Protein AF-A0A1Q3JYY5-F1 (afdb_monomer_lite)

Radius of gyration: 15.8 Å; chains: 1; bounding box: 51×31×40 Å

Sequence (163 aa):
MSVSAQQKKLSFLSSVQYGTQPDNLSVLISDNVKDIGDLAAVNAATWIDITKEFKLAKDKEPSASGGVSLNKYIKNGNPLYIAFRYLGDAAAKPSQRNWVVKDISVSKDKQATVIPVTDLTVLNSPKNNEGAGWRINKNNNSIGFVSNRSLIKSESWAVIKID

Secondary structure (DSSP, 8-state):
-------EEEEEEEEEES---S--EEEEEES--S-TT-HHHHHHS--EE-GGGS---SSSS-EE---EE-GGG--TTS-EEEEEEEEE---SSSPPPEEEEEEEEEEETTEEEEPPGGGSEEEE-TTSPTT-EEEEEGGGTEEEEE-TT--S-EEEEEEEEE-

pLDDT: mean 93.01, std 10.81, range [36.88, 98.88]

Structure (mmCIF, N/CA/C/O backbone):
data_AF-A0A1Q3JYY5-F1
#
_entry.id   AF-A0A1Q3JYY5-F1
#
loop_
_atom_site.group_PDB
_atom_site.id
_atom_site.type_symbol
_atom_site.label_atom_id
_atom_site.label_alt_id
_atom_site.label_comp_id
_atom_site.label_asym_id
_atom_site.label_entity_id
_atom_site.label_seq_id
_atom_site.pdbx_PDB_ins_code
_atom_site.Cartn_x
_atom_site.Cartn_y
_atom_site.Cartn_z
_atom_site.occupancy
_atom_site.B_iso_or_equiv
_atom_site.auth_seq_id
_atom_site.auth_comp_id
_atom_site.auth_asym_id
_atom_site.auth_atom_id
_atom_site.pdbx_PDB_model_num
ATOM 1 N N . MET A 1 1 ? -33.288 3.702 20.417 1.00 36.88 1 MET A N 1
ATOM 2 C CA . MET A 1 1 ? -32.242 4.663 20.012 1.00 36.88 1 MET A CA 1
ATOM 3 C C . MET A 1 1 ? -31.367 3.985 18.976 1.00 36.88 1 MET A C 1
ATOM 5 O O . MET A 1 1 ? -30.653 3.055 19.324 1.00 36.88 1 MET A O 1
ATOM 9 N N . SER A 1 2 ? -31.486 4.367 17.707 1.00 39.41 2 SER A N 1
ATOM 10 C CA . SER A 1 2 ? -30.626 3.835 16.648 1.00 39.41 2 SER A CA 1
ATOM 11 C C . SER A 1 2 ? -29.300 4.581 16.716 1.00 39.41 2 SER A C 1
ATOM 13 O O . SER A 1 2 ? -29.244 5.758 16.374 1.00 39.41 2 SER A O 1
ATOM 15 N N . VAL A 1 3 ? -28.247 3.932 17.208 1.00 43.47 3 VAL A N 1
ATOM 16 C CA . VAL A 1 3 ? -26.887 4.458 17.055 1.00 43.47 3 VAL A CA 1
ATOM 17 C C . VAL A 1 3 ? -26.625 4.476 15.552 1.00 43.47 3 VAL A C 1
ATOM 19 O O . VAL A 1 3 ? -26.618 3.417 14.924 1.00 43.47 3 VAL A O 1
ATOM 22 N N . SER A 1 4 ? -26.488 5.653 14.938 1.00 48.28 4 SER A N 1
ATOM 23 C CA . SER A 1 4 ? -26.048 5.714 13.546 1.00 48.28 4 SER A CA 1
ATOM 24 C C . SER A 1 4 ? -24.658 5.090 13.500 1.00 48.28 4 SER A C 1
ATOM 26 O O . SER A 1 4 ? -23.730 5.620 14.113 1.00 48.28 4 SER A O 1
ATOM 28 N N . ALA A 1 5 ? -24.514 3.942 12.839 1.00 54.28 5 ALA A N 1
ATOM 29 C CA . ALA A 1 5 ? -23.214 3.320 12.646 1.00 54.28 5 ALA A CA 1
ATOM 30 C C . ALA A 1 5 ? -22.306 4.335 11.944 1.00 54.28 5 ALA A C 1
ATOM 32 O O . ALA A 1 5 ? -22.553 4.690 10.791 1.00 54.28 5 ALA A O 1
ATOM 33 N N . GLN A 1 6 ? -21.302 4.831 12.668 1.00 57.53 6 GLN A N 1
ATOM 34 C CA . GLN A 1 6 ? -20.356 5.823 12.176 1.00 57.53 6 GLN A CA 1
ATOM 35 C C . GLN A 1 6 ? -19.818 5.368 10.820 1.00 57.53 6 GLN A C 1
ATOM 37 O O . GLN A 1 6 ? -19.264 4.272 10.717 1.00 57.53 6 GLN A O 1
ATOM 42 N N . GLN A 1 7 ? -20.023 6.153 9.763 1.00 72.12 7 GLN A N 1
ATOM 43 C CA . GLN A 1 7 ? -19.613 5.718 8.432 1.00 72.12 7 GLN A CA 1
ATOM 44 C C . GLN A 1 7 ? -18.156 6.108 8.197 1.00 72.12 7 GLN A C 1
ATOM 46 O O . GLN A 1 7 ? -17.887 7.233 7.785 1.00 72.12 7 GLN A O 1
ATOM 51 N N . LYS A 1 8 ? -17.221 5.181 8.464 1.00 88.25 8 LYS A N 1
ATOM 52 C CA . LYS A 1 8 ? -15.815 5.349 8.079 1.00 88.25 8 LYS A CA 1
ATOM 53 C C . LYS A 1 8 ? -15.672 5.010 6.595 1.00 88.25 8 LYS A C 1
ATOM 55 O O . LYS A 1 8 ? -15.956 3.874 6.206 1.00 88.25 8 LYS A O 1
ATOM 60 N N . LYS A 1 9 ? -15.258 5.962 5.750 1.00 93.06 9 LYS A N 1
ATOM 61 C CA . LYS A 1 9 ? -14.911 5.675 4.339 1.00 93.06 9 LYS A CA 1
ATOM 62 C C . LYS A 1 9 ? -13.478 6.059 4.022 1.00 93.06 9 LYS A C 1
ATOM 64 O O . LYS A 1 9 ? -13.102 7.197 4.286 1.00 93.06 9 LYS A O 1
ATOM 69 N N . LEU A 1 10 ? -12.740 5.139 3.407 1.00 95.62 10 LEU A N 1
ATOM 70 C CA . LEU A 1 10 ? -11.404 5.372 2.867 1.00 95.62 10 LEU A CA 1
ATOM 71 C C . LEU A 1 10 ? -11.504 5.926 1.446 1.00 95.62 10 LEU A C 1
ATOM 73 O O . LEU A 1 10 ? -12.255 5.393 0.628 1.00 95.62 10 LEU A O 1
ATOM 77 N N . SER A 1 11 ? -10.714 6.952 1.151 1.00 96.75 11 SER A N 1
ATOM 78 C CA . SER A 1 11 ? -10.473 7.430 -0.210 1.00 96.75 11 SER A CA 1
ATOM 79 C C . SER A 1 11 ? -9.044 7.947 -0.363 1.00 96.75 11 SER A C 1
ATOM 81 O O . SER A 1 11 ? -8.392 8.284 0.624 1.00 96.75 11 SER A O 1
ATOM 83 N N . PHE A 1 12 ? -8.538 7.959 -1.592 1.00 98.00 12 PHE A N 1
ATOM 84 C CA . PHE A 1 12 ? -7.198 8.433 -1.939 1.00 98.00 12 PHE A CA 1
ATOM 85 C C . PHE A 1 12 ? -7.127 8.744 -3.441 1.00 98.00 12 PHE A C 1
ATOM 87 O O . PHE A 1 12 ? -8.011 8.372 -4.218 1.00 98.00 12 PHE A O 1
ATOM 94 N N . LEU A 1 13 ? -6.053 9.401 -3.868 1.00 98.31 13 LEU A N 1
ATOM 95 C CA . LEU A 1 13 ? -5.668 9.486 -5.274 1.00 98.31 13 LEU A CA 1
ATOM 96 C C . LEU A 1 13 ? -4.560 8.476 -5.553 1.00 98.31 13 LEU A C 1
ATOM 98 O O . LEU A 1 13 ? -3.671 8.275 -4.724 1.00 98.31 13 LEU A O 1
ATOM 102 N N . SER A 1 14 ? -4.584 7.876 -6.739 1.00 98.50 14 SER A N 1
ATOM 103 C CA . SER A 1 14 ? -3.480 7.048 -7.229 1.00 98.50 14 SER A CA 1
ATOM 104 C C . SER A 1 14 ? -3.012 7.501 -8.605 1.00 98.50 14 SER A C 1
ATOM 106 O O . SER A 1 14 ? -3.783 8.101 -9.348 1.00 98.50 14 SER A O 1
ATOM 108 N N . SER A 1 15 ? -1.760 7.214 -8.950 1.00 98.44 15 SER A N 1
ATOM 109 C CA . SER A 1 15 ? -1.261 7.247 -10.328 1.00 98.44 15 SER A CA 1
ATOM 110 C C . SER A 1 15 ? -0.244 6.132 -10.548 1.00 98.44 15 SER A C 1
ATOM 112 O O . SER A 1 15 ? 0.369 5.635 -9.598 1.00 98.44 15 SER A O 1
ATOM 114 N N . VAL A 1 16 ? -0.081 5.713 -11.802 1.00 98.12 16 VAL A N 1
ATOM 115 C CA . VAL A 1 16 ? 0.801 4.608 -12.178 1.00 98.12 16 VAL A CA 1
ATOM 116 C C . VAL A 1 16 ? 1.604 4.952 -13.423 1.00 98.12 16 VAL A C 1
ATOM 118 O O . VAL A 1 16 ? 1.086 5.452 -14.415 1.00 98.12 16 VAL A O 1
ATOM 121 N N . GLN A 1 17 ? 2.900 4.679 -13.394 1.00 96.56 17 GLN A N 1
ATOM 122 C CA . GLN A 1 17 ? 3.790 4.993 -14.507 1.00 96.56 17 GLN A CA 1
ATOM 123 C C . GLN A 1 17 ? 4.934 3.996 -14.591 1.00 96.56 17 GLN A C 1
ATOM 125 O O . GLN A 1 17 ? 5.304 3.381 -13.591 1.00 96.56 17 GLN A O 1
ATOM 130 N N . TYR A 1 18 ? 5.534 3.917 -15.779 1.00 95.06 18 TYR A N 1
ATOM 131 C CA . TYR A 1 18 ? 6.593 2.968 -16.120 1.00 95.06 18 TYR A CA 1
ATOM 132 C C . TYR A 1 18 ? 6.175 1.505 -15.960 1.00 95.06 18 TYR A C 1
ATOM 134 O O . TYR A 1 18 ? 5.246 1.174 -15.231 1.00 95.06 18 TYR A O 1
ATOM 142 N N . GLY A 1 19 ? 6.888 0.623 -16.659 1.00 92.69 19 GLY A N 1
ATOM 143 C CA . GLY A 1 19 ? 6.584 -0.802 -16.657 1.00 92.69 19 GLY A CA 1
ATOM 144 C C . GLY A 1 19 ? 5.180 -1.130 -17.159 1.00 92.69 19 GLY A C 1
ATOM 145 O O . GLY A 1 19 ? 4.389 -0.259 -17.527 1.00 92.69 19 GLY A O 1
ATOM 146 N N . THR A 1 20 ? 4.878 -2.421 -17.214 1.00 94.69 20 THR A N 1
ATOM 147 C CA . THR A 1 20 ? 3.559 -2.899 -17.642 1.00 94.69 20 THR A CA 1
ATOM 148 C C . THR A 1 20 ? 3.039 -4.084 -16.838 1.00 94.69 20 THR A C 1
ATOM 150 O O . THR A 1 20 ? 1.902 -4.481 -17.083 1.00 94.69 20 THR A O 1
ATOM 153 N N . GLN A 1 21 ? 3.789 -4.592 -15.848 1.00 94.62 21 GLN A N 1
ATOM 154 C CA . GLN A 1 21 ? 3.332 -5.690 -14.992 1.00 94.62 21 GLN A CA 1
ATOM 155 C C . GLN A 1 21 ? 2.025 -5.291 -14.277 1.00 94.62 21 GLN A C 1
ATOM 157 O O . GLN A 1 21 ? 1.949 -4.188 -13.727 1.00 94.62 21 GLN A O 1
ATOM 162 N N . PRO A 1 22 ? 0.951 -6.089 -14.390 1.00 94.38 22 PRO A N 1
ATOM 163 C CA . PRO A 1 22 ? -0.326 -5.775 -13.760 1.00 94.38 22 PRO A CA 1
ATOM 164 C C . PRO A 1 22 ? -0.296 -6.092 -12.259 1.00 94.38 22 PRO A C 1
ATOM 166 O O . PRO A 1 22 ? 0.651 -6.691 -11.762 1.00 94.38 22 PRO A O 1
ATOM 169 N N . ASP A 1 23 ? -1.348 -5.673 -11.554 1.00 94.62 23 ASP A N 1
ATOM 170 C CA . ASP A 1 23 ? -1.700 -6.150 -10.208 1.00 94.62 23 ASP A CA 1
ATOM 171 C C . ASP A 1 23 ? -0.622 -5.984 -9.121 1.00 94.62 23 ASP A C 1
ATOM 173 O O . ASP A 1 23 ? -0.628 -6.682 -8.110 1.00 94.62 23 ASP A O 1
ATOM 177 N N . ASN A 1 24 ? 0.278 -5.005 -9.286 1.00 96.75 24 ASN A N 1
ATOM 178 C CA . ASN A 1 24 ? 1.346 -4.777 -8.314 1.00 96.75 24 ASN A CA 1
ATOM 179 C C . ASN A 1 24 ? 0.901 -4.066 -7.032 1.00 96.75 24 ASN A C 1
ATOM 181 O O . ASN A 1 24 ? 1.593 -4.173 -6.026 1.00 96.75 24 ASN A O 1
ATOM 185 N N . LEU A 1 25 ? -0.196 -3.304 -7.065 1.00 98.56 25 LEU A N 1
ATOM 186 C CA . LEU A 1 25 ? -0.687 -2.532 -5.922 1.00 98.56 25 LEU A CA 1
ATOM 187 C C . LEU A 1 25 ? -1.965 -3.164 -5.373 1.00 98.56 25 LEU A C 1
ATOM 189 O O . LEU A 1 25 ? -2.949 -3.296 -6.098 1.00 98.56 25 LEU A O 1
ATOM 193 N N . SER A 1 26 ? -1.966 -3.464 -4.077 1.00 98.69 26 SER A N 1
ATOM 194 C CA . SER A 1 26 ? -3.152 -3.890 -3.337 1.00 98.69 26 SER A CA 1
ATOM 195 C C . SER A 1 26 ? -3.486 -2.909 -2.216 1.00 98.69 26 SER A C 1
ATOM 197 O O . SER A 1 26 ? -2.589 -2.364 -1.567 1.00 98.69 26 SER A O 1
ATOM 199 N N . VAL A 1 27 ? -4.779 -2.737 -1.946 1.00 98.69 27 VAL A N 1
ATOM 200 C CA . VAL A 1 27 ? -5.296 -2.071 -0.745 1.00 98.69 27 VAL A CA 1
ATOM 201 C C . VAL A 1 27 ? -5.875 -3.141 0.164 1.00 98.69 27 VAL A C 1
ATOM 203 O O . VAL A 1 27 ? -6.806 -3.853 -0.213 1.00 98.69 27 VAL A O 1
ATOM 206 N N . LEU A 1 28 ? -5.301 -3.266 1.352 1.00 98.69 28 LEU A N 1
ATOM 207 C CA . LEU A 1 28 ? -5.599 -4.338 2.287 1.00 98.69 28 LEU A CA 1
ATOM 208 C C . LEU A 1 28 ? -6.017 -3.771 3.634 1.00 98.69 28 LEU A C 1
ATOM 210 O O . LEU A 1 28 ? -5.654 -2.652 4.000 1.00 98.69 28 LEU A O 1
ATOM 214 N N . ILE A 1 29 ? -6.733 -4.585 4.393 1.00 97.69 29 ILE A N 1
ATOM 215 C CA . ILE A 1 29 ? -7.119 -4.278 5.766 1.00 97.69 29 ILE A CA 1
ATOM 216 C C . ILE A 1 29 ? -6.876 -5.471 6.679 1.00 97.69 29 ILE A C 1
ATOM 218 O O . ILE A 1 29 ? -6.959 -6.622 6.249 1.00 97.69 29 ILE A O 1
ATOM 222 N N . SER A 1 30 ? -6.598 -5.193 7.943 1.00 97.31 30 SER A N 1
ATOM 223 C CA . SER A 1 30 ? -6.372 -6.208 8.967 1.00 97.31 30 SER A CA 1
ATOM 224 C C . SER A 1 30 ? -6.853 -5.696 10.321 1.00 97.31 30 SER A C 1
ATOM 226 O O . SER A 1 30 ? -6.950 -4.488 10.530 1.00 97.31 30 SER A O 1
ATOM 228 N N . ASP A 1 31 ? -7.146 -6.606 11.242 1.00 96.31 31 ASP A N 1
ATOM 229 C CA . ASP A 1 31 ? -7.479 -6.305 12.635 1.00 96.31 31 ASP A CA 1
ATOM 230 C C . ASP A 1 31 ? -6.516 -6.961 13.639 1.00 96.31 31 ASP A C 1
ATOM 232 O O . ASP A 1 31 ? -6.739 -6.892 14.847 1.00 96.31 31 ASP A O 1
ATOM 236 N N . ASN A 1 32 ? -5.440 -7.598 13.154 1.00 95.75 32 ASN A N 1
ATOM 237 C CA . ASN A 1 32 ? -4.572 -8.451 13.967 1.00 95.75 32 ASN A CA 1
ATOM 238 C C . ASN A 1 32 ? -3.063 -8.277 13.705 1.00 95.75 32 ASN A C 1
ATOM 240 O O . ASN A 1 32 ? -2.280 -9.191 13.977 1.00 95.75 32 ASN A O 1
ATOM 244 N N . VAL A 1 33 ? -2.632 -7.110 13.212 1.00 97.44 33 VAL A N 1
ATOM 245 C CA . VAL A 1 33 ? -1.201 -6.802 13.060 1.00 97.44 33 VAL A CA 1
ATOM 246 C C . VAL A 1 33 ? -0.562 -6.612 14.438 1.00 97.44 33 VAL A C 1
ATOM 248 O O . VAL A 1 33 ? -0.918 -5.690 15.169 1.00 97.44 33 VAL A O 1
ATOM 251 N N . LYS A 1 34 ? 0.385 -7.488 14.796 1.00 96.81 34 LYS A N 1
ATOM 252 C CA . LYS A 1 34 ? 1.050 -7.472 16.114 1.00 96.81 34 LYS A CA 1
ATOM 253 C C . LYS A 1 34 ? 1.988 -6.281 16.291 1.00 96.81 34 LYS A C 1
ATOM 255 O O . LYS A 1 34 ? 1.996 -5.667 17.351 1.00 96.81 34 LYS A O 1
ATOM 260 N N . ASP A 1 35 ? 2.760 -5.981 15.253 1.00 97.19 35 ASP A N 1
ATOM 261 C CA . ASP A 1 35 ? 3.695 -4.863 15.202 1.00 97.19 35 ASP A CA 1
ATOM 262 C C . ASP A 1 35 ? 3.772 -4.356 13.756 1.00 97.19 35 ASP A C 1
ATOM 264 O O . ASP A 1 35 ? 4.046 -5.129 12.839 1.00 97.19 35 ASP A O 1
ATOM 268 N N . ILE A 1 36 ? 3.478 -3.072 13.539 1.00 96.19 36 ILE A N 1
ATOM 269 C CA . ILE A 1 36 ? 3.538 -2.452 12.206 1.00 96.19 36 ILE A CA 1
ATOM 270 C C . ILE A 1 36 ? 4.969 -2.072 11.804 1.00 96.19 36 ILE A C 1
ATOM 272 O O . ILE A 1 36 ? 5.202 -1.805 10.629 1.00 96.19 36 ILE A O 1
ATOM 276 N N . GLY A 1 37 ? 5.910 -2.037 12.754 1.00 97.44 37 GLY A N 1
ATOM 277 C CA . GLY A 1 37 ? 7.328 -1.754 12.525 1.00 97.44 37 GLY A CA 1
ATOM 278 C C . GLY A 1 37 ? 8.145 -2.973 12.093 1.00 97.44 37 GLY A C 1
ATOM 279 O O . GLY A 1 37 ? 9.289 -2.817 11.668 1.00 97.44 37 GLY A O 1
ATOM 280 N N . ASP A 1 38 ? 7.565 -4.172 12.158 1.00 98.06 38 ASP A N 1
ATOM 281 C CA . ASP A 1 38 ? 8.216 -5.420 11.774 1.00 98.06 38 ASP A CA 1
ATOM 282 C C . ASP A 1 38 ? 7.559 -6.027 10.527 1.00 98.06 38 ASP A C 1
ATOM 284 O O . ASP A 1 38 ? 6.383 -6.399 10.512 1.00 98.06 38 ASP A O 1
ATOM 288 N N . LEU A 1 39 ? 8.354 -6.178 9.465 1.00 98.06 39 LEU A N 1
ATOM 289 C CA . LEU A 1 39 ? 7.910 -6.782 8.213 1.00 98.06 39 LEU A CA 1
ATOM 290 C C . LEU A 1 39 ? 7.460 -8.242 8.396 1.00 98.06 39 LEU A C 1
ATOM 292 O O . LEU A 1 39 ? 6.553 -8.689 7.691 1.00 98.06 39 LEU A O 1
ATOM 296 N N . ALA A 1 40 ? 8.065 -8.996 9.321 1.00 98.00 40 ALA A N 1
ATOM 297 C CA . ALA A 1 40 ? 7.652 -10.371 9.588 1.00 98.00 40 ALA A CA 1
ATOM 298 C C . ALA A 1 40 ? 6.272 -10.412 10.262 1.00 98.00 40 ALA A C 1
ATOM 300 O O . ALA A 1 40 ? 5.406 -11.179 9.835 1.00 98.00 40 ALA A O 1
ATOM 301 N N . ALA A 1 41 ? 6.031 -9.548 11.252 1.00 98.25 41 ALA A N 1
ATOM 302 C CA . ALA A 1 41 ? 4.725 -9.397 11.890 1.00 98.25 41 ALA A CA 1
ATOM 303 C C . ALA A 1 41 ? 3.631 -8.930 10.914 1.00 98.25 41 ALA A C 1
ATOM 305 O O . ALA A 1 41 ? 2.531 -9.487 10.925 1.00 98.25 41 ALA A O 1
ATOM 306 N N . VAL A 1 42 ? 3.931 -7.965 10.035 1.00 98.56 42 VAL A N 1
ATOM 307 C CA . VAL A 1 42 ? 3.002 -7.510 8.985 1.00 98.56 42 VAL A CA 1
ATOM 308 C C . VAL A 1 42 ? 2.649 -8.640 8.019 1.00 98.56 42 VAL A C 1
ATOM 310 O O . VAL A 1 42 ? 1.477 -8.814 7.689 1.00 98.56 42 VAL A O 1
ATOM 313 N N . ASN A 1 43 ? 3.621 -9.458 7.617 1.00 98.25 43 ASN A N 1
ATOM 314 C CA . ASN A 1 43 ? 3.373 -10.608 6.747 1.00 98.25 43 ASN A CA 1
ATOM 315 C C . ASN A 1 43 ? 2.597 -11.745 7.419 1.00 98.25 43 ASN A C 1
ATOM 317 O O . ASN A 1 43 ? 1.854 -12.456 6.746 1.00 98.25 43 ASN A O 1
ATOM 321 N N . ALA A 1 44 ? 2.763 -11.926 8.729 1.00 98.19 44 ALA A N 1
ATOM 322 C CA . ALA A 1 44 ? 2.064 -12.957 9.490 1.00 98.19 44 ALA A CA 1
ATOM 323 C C . ALA A 1 44 ? 0.604 -12.593 9.822 1.00 98.19 44 ALA A C 1
ATOM 325 O O . ALA A 1 44 ? -0.156 -13.461 10.255 1.00 98.19 44 ALA A O 1
ATOM 326 N N . ALA A 1 45 ? 0.216 -11.324 9.662 1.00 98.31 45 ALA A N 1
ATOM 327 C CA . ALA A 1 45 ? -1.142 -10.863 9.918 1.00 98.31 45 ALA A CA 1
ATOM 328 C C . ALA A 1 45 ? -2.138 -11.375 8.862 1.00 98.31 45 ALA A C 1
ATOM 330 O O . ALA A 1 45 ? -1.787 -11.704 7.727 1.00 98.31 45 ALA A O 1
ATOM 331 N N . THR A 1 46 ? -3.416 -11.404 9.232 1.00 97.81 46 THR A N 1
ATOM 332 C CA . THR A 1 46 ? -4.498 -11.760 8.312 1.00 97.81 46 THR A CA 1
ATOM 333 C C . THR A 1 46 ? -4.951 -10.507 7.580 1.00 97.81 46 THR A C 1
ATOM 335 O O . THR A 1 46 ? -5.428 -9.561 8.208 1.00 97.81 46 THR A O 1
ATOM 338 N N . TRP A 1 47 ? -4.838 -10.515 6.253 1.00 98.31 47 TRP A N 1
ATOM 339 C CA . TRP A 1 47 ? -5.228 -9.396 5.400 1.00 98.31 47 TRP A CA 1
ATOM 340 C C . TRP A 1 47 ? -6.453 -9.741 4.558 1.00 98.31 47 TRP A C 1
ATOM 342 O O . TRP A 1 47 ? -6.477 -10.761 3.871 1.00 98.31 47 TRP A O 1
ATOM 352 N N . ILE A 1 48 ? -7.450 -8.862 4.576 1.00 98.12 48 ILE A N 1
ATOM 353 C CA . ILE A 1 48 ? -8.568 -8.885 3.633 1.00 98.12 48 ILE A CA 1
ATOM 354 C C . ILE A 1 48 ? -8.205 -7.950 2.481 1.00 98.12 48 ILE A C 1
ATOM 356 O O . ILE A 1 48 ? -7.898 -6.776 2.699 1.00 98.12 48 ILE A O 1
ATOM 360 N N . ASP A 1 49 ? -8.229 -8.473 1.258 1.00 98.44 49 ASP A N 1
ATOM 361 C CA . ASP A 1 49 ? -7.984 -7.682 0.056 1.00 98.44 49 ASP A CA 1
ATOM 362 C C . ASP A 1 49 ? -9.259 -6.959 -0.382 1.00 98.44 49 ASP A C 1
ATOM 364 O O . ASP A 1 49 ? -10.263 -7.588 -0.720 1.00 98.44 49 ASP A O 1
ATOM 368 N N . ILE A 1 50 ? -9.204 -5.626 -0.376 1.00 98.25 50 ILE A N 1
ATOM 369 C CA . ILE A 1 50 ? -10.310 -4.746 -0.764 1.00 98.25 50 ILE A CA 1
ATOM 370 C C . ILE A 1 50 ? -9.985 -3.926 -2.013 1.00 98.25 50 ILE A C 1
ATOM 372 O O . ILE A 1 50 ? -10.706 -2.990 -2.350 1.00 98.25 50 ILE A O 1
ATOM 376 N N . THR A 1 51 ? -8.919 -4.278 -2.734 1.00 98.31 51 THR A N 1
ATOM 377 C CA . THR A 1 51 ? -8.425 -3.538 -3.905 1.00 98.31 51 THR A CA 1
ATOM 378 C C . THR A 1 51 ? -9.514 -3.341 -4.955 1.00 98.31 51 THR A C 1
ATOM 380 O O . THR A 1 51 ? -9.645 -2.258 -5.519 1.00 98.31 51 THR A O 1
ATOM 383 N N . LYS A 1 52 ? -10.348 -4.365 -5.172 1.00 97.38 52 LYS A N 1
ATOM 384 C CA . LYS A 1 52 ? -11.445 -4.344 -6.155 1.00 97.38 52 LYS A CA 1
ATOM 385 C C . LYS A 1 52 ? -12.585 -3.385 -5.799 1.00 97.38 52 LYS A C 1
ATOM 387 O O . LYS A 1 52 ? -13.401 -3.090 -6.665 1.00 97.38 52 LYS A O 1
ATOM 392 N N . GLU A 1 53 ? -12.658 -2.906 -4.557 1.00 97.62 53 GLU A N 1
ATOM 393 C CA . GLU A 1 53 ? -13.635 -1.888 -4.153 1.00 97.62 53 GLU A CA 1
ATOM 394 C C . GLU A 1 53 ? -13.207 -0.475 -4.601 1.00 97.62 53 GLU A C 1
ATOM 396 O O . GLU A 1 53 ? -14.022 0.446 -4.587 1.00 97.62 53 GLU A O 1
ATOM 401 N N . PHE A 1 54 ? -11.954 -0.303 -5.043 1.00 97.75 54 PHE A N 1
ATOM 402 C CA . PHE A 1 54 ? -11.391 0.975 -5.472 1.00 97.75 54 PHE A CA 1
ATOM 403 C C . PHE A 1 54 ? -11.173 1.064 -6.982 1.00 97.75 54 PHE A C 1
ATOM 405 O O . PHE A 1 54 ? -10.834 0.097 -7.664 1.00 97.75 54 PHE A O 1
ATOM 412 N N . LYS A 1 55 ? -11.256 2.292 -7.497 1.00 97.56 55 LYS A N 1
ATOM 413 C CA . LYS A 1 55 ? -10.788 2.643 -8.839 1.00 97.56 55 LYS A CA 1
ATOM 414 C C . LYS A 1 55 ? -9.307 3.033 -8.797 1.00 97.56 55 LYS A C 1
ATOM 416 O O . LYS A 1 55 ? -8.972 4.180 -8.518 1.00 97.56 55 LYS A O 1
ATOM 421 N N . LEU A 1 56 ? -8.409 2.104 -9.109 1.00 97.75 56 LEU A N 1
ATOM 422 C CA . LEU A 1 56 ? -6.991 2.441 -9.272 1.00 97.75 56 LEU A CA 1
ATOM 423 C C . LEU A 1 56 ? -6.724 3.131 -10.617 1.00 97.75 56 LEU A C 1
ATOM 425 O O . LEU A 1 56 ? -7.397 2.868 -11.620 1.00 97.75 56 LEU A O 1
ATOM 429 N N . ALA A 1 57 ? -5.736 4.024 -10.630 1.00 97.31 57 ALA A N 1
ATOM 430 C CA . ALA A 1 57 ? -5.278 4.682 -11.845 1.00 97.31 57 ALA A CA 1
ATOM 431 C C . ALA A 1 57 ? -4.723 3.686 -12.869 1.00 97.31 57 ALA A C 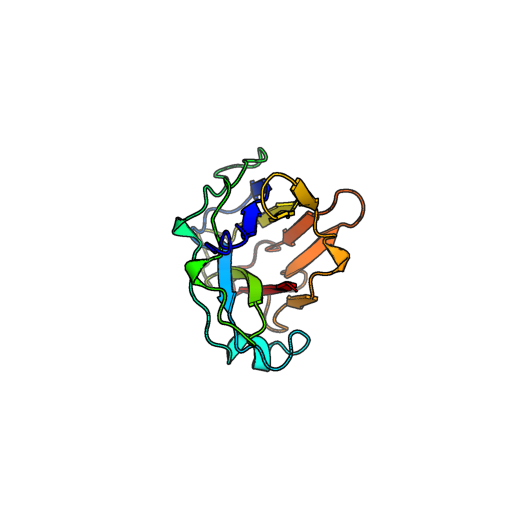1
ATOM 433 O O . ALA A 1 57 ? -4.209 2.622 -12.523 1.00 97.31 57 ALA A O 1
ATOM 434 N N . LYS A 1 58 ? -4.808 4.063 -14.146 1.00 95.69 58 LYS A N 1
ATOM 435 C CA . LYS A 1 58 ? -4.305 3.267 -15.277 1.00 95.69 58 LYS A CA 1
ATOM 436 C C . LYS A 1 58 ? -3.087 3.895 -15.954 1.00 95.69 58 LYS A C 1
ATOM 438 O O . LYS A 1 58 ? -2.390 3.216 -16.708 1.00 95.69 58 LYS A O 1
ATOM 443 N N . ASP A 1 59 ? -2.821 5.160 -15.652 1.00 95.62 59 ASP A N 1
ATOM 444 C CA . ASP A 1 59 ? -1.736 5.958 -16.202 1.00 95.62 59 ASP A CA 1
ATOM 445 C C . ASP A 1 59 ? -1.228 6.979 -15.164 1.00 95.62 59 ASP A C 1
ATOM 447 O O . ASP A 1 59 ? -1.550 6.909 -13.970 1.00 95.62 59 ASP A O 1
ATOM 451 N N . LYS A 1 60 ? -0.356 7.884 -15.620 1.00 96.38 60 LYS A N 1
ATOM 452 C CA . LYS A 1 60 ? 0.343 8.858 -14.778 1.00 96.38 60 LYS A CA 1
ATOM 453 C C . LYS A 1 60 ? -0.573 9.955 -14.226 1.00 96.38 60 LYS A C 1
ATOM 455 O O . LYS A 1 60 ? -0.159 10.638 -13.289 1.00 96.38 60 LYS A O 1
ATOM 460 N N . GLU A 1 61 ? -1.772 10.131 -14.780 1.00 96.50 61 GLU A N 1
ATOM 461 C CA . GLU A 1 61 ? -2.707 11.152 -14.328 1.00 96.50 61 GLU A CA 1
ATOM 462 C C . GLU A 1 61 ? -3.381 10.703 -13.021 1.00 96.50 61 GLU A C 1
ATOM 464 O O . GLU A 1 61 ? -3.943 9.600 -12.948 1.00 96.50 61 GLU A O 1
ATOM 469 N N . PRO A 1 62 ? -3.336 11.524 -11.953 1.00 96.06 62 PRO A N 1
ATOM 470 C CA . PRO A 1 62 ? -3.966 11.175 -10.689 1.00 96.06 62 PRO A CA 1
ATOM 471 C C . PRO A 1 62 ? -5.461 10.879 -10.849 1.00 96.06 62 PRO A C 1
ATOM 473 O O . PRO A 1 62 ? -6.230 11.702 -11.339 1.00 96.06 62 PRO A O 1
ATOM 476 N N . SER A 1 63 ? -5.884 9.708 -10.381 1.00 97.19 63 SER A N 1
ATOM 477 C CA . SER A 1 63 ? -7.278 9.267 -10.393 1.00 97.19 63 SER A CA 1
ATOM 478 C C . SER A 1 63 ? -7.791 9.047 -8.975 1.00 97.19 63 SER A C 1
ATOM 480 O O . SER A 1 63 ? -7.138 8.386 -8.164 1.00 97.19 63 SER A O 1
ATOM 482 N N . ALA A 1 64 ? -8.984 9.572 -8.691 1.00 97.44 64 ALA A N 1
ATOM 483 C CA . ALA A 1 64 ? -9.692 9.328 -7.437 1.00 97.44 64 ALA A CA 1
ATOM 484 C C . ALA A 1 64 ? -10.123 7.867 -7.323 1.00 97.44 64 ALA A C 1
ATOM 486 O O . ALA A 1 64 ? -10.737 7.320 -8.244 1.00 97.44 64 ALA A O 1
ATOM 487 N N . SER A 1 65 ? -9.837 7.267 -6.167 1.00 97.38 65 SER A N 1
ATOM 488 C CA . SER A 1 65 ? -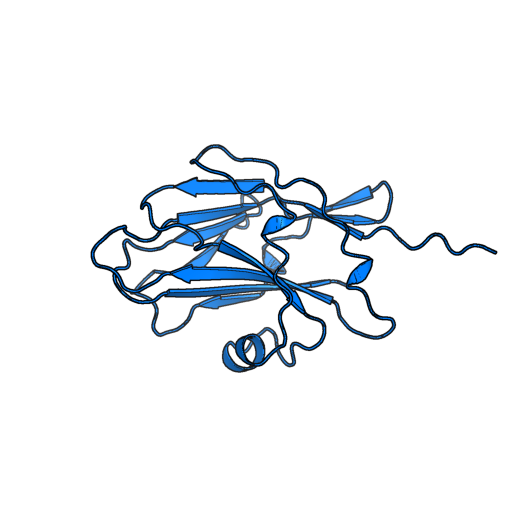10.147 5.867 -5.888 1.00 97.38 65 SER A CA 1
ATOM 489 C C . SER A 1 65 ? -11.628 5.601 -5.624 1.00 97.38 65 SER A C 1
ATOM 491 O O . SER A 1 65 ? -12.074 4.459 -5.738 1.00 97.38 65 SER A O 1
ATOM 493 N N . GLY A 1 66 ? -12.394 6.655 -5.330 1.00 93.62 66 GLY A N 1
ATOM 494 C CA . GLY A 1 66 ? -13.740 6.557 -4.775 1.00 93.62 66 GLY A CA 1
ATOM 495 C C . GLY A 1 66 ? -13.715 6.423 -3.249 1.00 93.62 66 GLY A C 1
ATOM 496 O O . GLY A 1 66 ? -12.656 6.359 -2.632 1.00 93.62 66 GLY A O 1
ATOM 497 N N . GLY A 1 67 ? -14.897 6.428 -2.631 1.00 92.38 67 GLY A N 1
ATOM 498 C CA . GLY A 1 67 ? -15.048 6.271 -1.184 1.00 92.38 67 GLY A CA 1
ATOM 499 C C . GLY A 1 67 ? -15.560 4.880 -0.825 1.00 92.38 67 GLY A C 1
ATOM 500 O O . GLY A 1 67 ? -16.743 4.605 -1.020 1.00 92.38 67 GLY A O 1
ATOM 501 N N . VAL A 1 68 ? -14.703 4.032 -0.258 1.00 94.19 68 VAL A N 1
ATOM 502 C CA . VAL A 1 68 ? -15.066 2.672 0.176 1.00 94.19 68 VAL A CA 1
ATOM 503 C C . VAL A 1 68 ? -15.375 2.672 1.662 1.00 94.19 68 VAL A C 1
ATOM 505 O O . VAL A 1 68 ? -14.569 3.134 2.469 1.00 94.19 68 VAL A O 1
ATOM 508 N N . SER A 1 69 ? -16.543 2.153 2.044 1.00 92.75 69 SER A N 1
ATOM 509 C CA . SER A 1 69 ? -16.908 2.044 3.457 1.00 92.75 69 SER A CA 1
ATOM 510 C C . SER A 1 69 ? -16.131 0.924 4.141 1.00 92.75 69 SER A C 1
ATOM 512 O O . SER A 1 69 ? -16.145 -0.220 3.696 1.00 92.75 69 SER A O 1
ATOM 514 N N . LEU A 1 70 ? -15.510 1.255 5.270 1.00 91.69 70 LEU A N 1
ATOM 515 C CA . LEU A 1 70 ? -14.757 0.318 6.098 1.00 91.69 70 LEU A CA 1
ATOM 516 C C . LEU A 1 70 ? -15.625 -0.353 7.172 1.00 91.69 70 LEU A C 1
ATOM 518 O O . LEU A 1 70 ? -15.150 -1.231 7.883 1.00 91.69 70 LEU A O 1
ATOM 522 N N . ASN A 1 71 ? -16.896 0.036 7.300 1.00 89.25 71 ASN A N 1
ATOM 523 C CA . ASN A 1 71 ? -17.755 -0.335 8.429 1.00 89.25 71 ASN A CA 1
ATOM 524 C C . ASN A 1 71 ? -17.875 -1.846 8.644 1.00 89.25 71 ASN A C 1
ATOM 526 O O . ASN A 1 71 ? -17.866 -2.298 9.782 1.00 89.25 71 ASN A O 1
ATOM 530 N N . LYS A 1 72 ? -17.947 -2.626 7.560 1.00 89.31 72 LYS A N 1
ATOM 531 C CA . LYS A 1 72 ? -18.059 -4.094 7.621 1.00 89.31 72 LYS A CA 1
ATOM 532 C C . LYS A 1 72 ? -16.795 -4.788 8.154 1.00 89.31 72 LYS A C 1
ATOM 534 O O . LYS A 1 72 ? -16.823 -5.982 8.422 1.00 89.31 72 LYS A O 1
ATOM 539 N N . TYR A 1 73 ? -15.704 -4.042 8.300 1.00 90.50 73 TYR A N 1
ATOM 540 C CA . TYR A 1 73 ? -14.406 -4.533 8.751 1.00 90.50 73 TYR A CA 1
ATOM 541 C C . TYR A 1 73 ? -14.028 -4.044 10.148 1.00 90.50 73 TYR A C 1
ATOM 543 O O . TYR A 1 73 ? -13.072 -4.540 10.737 1.00 90.50 73 TYR A O 1
ATOM 551 N N . ILE A 1 74 ? -14.787 -3.092 10.691 1.00 88.06 74 ILE A N 1
ATOM 552 C CA . ILE A 1 74 ? -14.610 -2.606 12.054 1.00 88.06 74 ILE A CA 1
ATOM 553 C C . ILE A 1 74 ? -15.272 -3.610 12.994 1.00 88.06 74 ILE A C 1
ATOM 555 O O . ILE A 1 74 ? -16.488 -3.798 12.961 1.00 88.06 74 ILE A O 1
ATOM 559 N N . LYS A 1 75 ? -14.470 -4.245 13.848 1.00 85.94 75 LYS A N 1
ATOM 560 C CA . LYS A 1 75 ? -14.956 -5.095 14.937 1.00 85.94 75 LYS A CA 1
ATOM 561 C C . LYS A 1 75 ? -14.772 -4.352 16.253 1.00 85.94 75 LYS A C 1
ATOM 563 O O . LYS A 1 75 ? -13.711 -3.783 16.498 1.00 85.94 75 LYS A O 1
ATOM 568 N N . ASN A 1 76 ? -15.802 -4.351 17.097 1.00 80.75 76 ASN A N 1
ATOM 569 C CA . ASN A 1 76 ? -15.753 -3.663 18.386 1.00 80.75 76 ASN A CA 1
ATOM 570 C C . ASN A 1 76 ? -14.559 -4.151 19.217 1.00 80.75 76 ASN A C 1
ATOM 572 O O . ASN A 1 76 ? -14.417 -5.349 19.445 1.00 80.75 76 ASN A O 1
ATOM 576 N N . GLY A 1 77 ? -13.729 -3.212 19.674 1.00 83.75 77 GLY A N 1
ATOM 577 C CA . GLY A 1 77 ? -12.558 -3.496 20.506 1.00 83.75 77 GLY A CA 1
ATOM 578 C C . GLY A 1 77 ? -11.290 -3.899 19.746 1.00 83.75 77 GLY A C 1
ATOM 579 O O . GLY A 1 77 ? -10.229 -3.927 20.363 1.00 83.75 77 GLY A O 1
ATOM 580 N N . ASN A 1 78 ? -11.360 -4.144 18.432 1.00 88.25 78 ASN A N 1
ATOM 581 C CA . ASN A 1 78 ? -10.179 -4.460 17.630 1.00 88.25 78 ASN A CA 1
ATOM 582 C C . ASN A 1 78 ? -9.646 -3.214 16.903 1.00 88.25 78 ASN A C 1
ATOM 584 O O . ASN A 1 78 ? -10.438 -2.395 16.426 1.00 88.25 78 ASN A O 1
ATOM 588 N N . PRO A 1 79 ? -8.315 -3.072 16.769 1.00 92.69 79 PRO A N 1
ATOM 589 C CA . PRO A 1 79 ? -7.729 -2.055 15.902 1.00 92.69 79 PRO A CA 1
ATOM 590 C C . PRO A 1 79 ? -8.097 -2.312 14.435 1.00 92.69 79 PRO A C 1
ATOM 592 O O . PRO A 1 79 ? -8.292 -3.457 14.032 1.00 92.69 79 PRO A O 1
ATOM 595 N N . LEU A 1 80 ? -8.141 -1.256 13.621 1.00 94.38 80 LEU A N 1
ATOM 596 C CA . LEU A 1 80 ? -8.235 -1.377 12.168 1.00 94.38 80 LE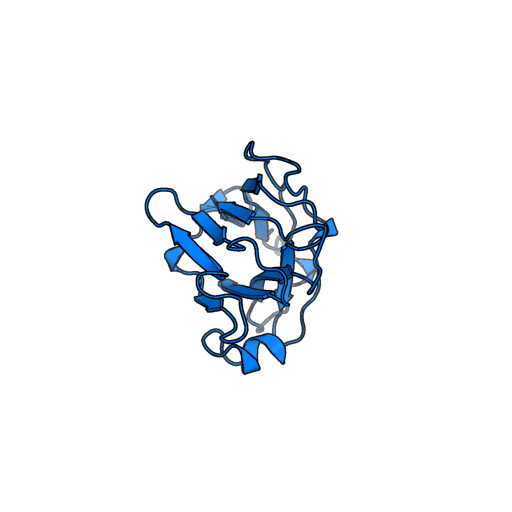U A CA 1
ATOM 597 C C . LEU A 1 80 ? -6.921 -0.917 11.543 1.00 94.38 80 LEU A C 1
ATOM 599 O O . LEU A 1 80 ? -6.504 0.221 11.734 1.00 94.38 80 LEU A O 1
ATOM 603 N N . TYR A 1 81 ? -6.294 -1.781 10.758 1.00 97.31 81 TYR A N 1
ATOM 604 C CA . TYR A 1 81 ? -5.117 -1.457 9.965 1.00 97.31 81 TYR A CA 1
ATOM 605 C C . TYR A 1 81 ? -5.501 -1.347 8.497 1.00 97.31 81 TYR A C 1
ATOM 607 O O . TYR A 1 81 ? -6.274 -2.161 7.990 1.00 97.31 81 TYR A O 1
ATOM 615 N N . ILE A 1 82 ? -4.931 -0.363 7.811 1.00 97.94 82 ILE A N 1
ATOM 616 C CA . ILE A 1 82 ? -5.000 -0.205 6.358 1.00 97.94 82 ILE A CA 1
ATOM 617 C C . ILE A 1 82 ? -3.582 -0.349 5.822 1.00 97.94 82 ILE A C 1
ATOM 619 O O . ILE A 1 82 ? -2.650 0.224 6.386 1.00 97.94 82 ILE A O 1
ATOM 623 N N . ALA A 1 83 ? -3.416 -1.079 4.724 1.00 98.62 83 ALA A N 1
ATOM 624 C CA . ALA A 1 83 ? -2.141 -1.200 4.042 1.00 98.62 83 ALA A CA 1
ATOM 625 C C . ALA A 1 83 ? -2.252 -0.950 2.539 1.00 98.62 83 ALA A C 1
ATOM 627 O O . ALA A 1 83 ? -3.153 -1.455 1.870 1.00 98.62 83 ALA A O 1
ATOM 628 N N . PHE A 1 84 ? -1.265 -0.235 2.008 1.00 98.81 84 PHE A N 1
ATOM 629 C CA . PHE A 1 84 ? -0.944 -0.206 0.587 1.00 98.81 84 PHE A CA 1
ATOM 630 C C . PHE A 1 84 ? 0.232 -1.154 0.365 1.00 98.81 84 PHE A C 1
ATOM 632 O O . PHE A 1 84 ? 1.380 -0.844 0.701 1.00 98.81 84 PHE A O 1
ATOM 639 N N . ARG A 1 85 ? -0.062 -2.347 -0.151 1.00 98.88 85 ARG A N 1
ATOM 640 C CA . ARG A 1 85 ? 0.946 -3.375 -0.410 1.00 98.88 85 ARG A CA 1
ATOM 641 C C . ARG A 1 85 ? 1.389 -3.310 -1.858 1.00 98.88 85 ARG A C 1
ATOM 643 O O . ARG A 1 85 ? 0.557 -3.262 -2.758 1.00 98.88 85 ARG A O 1
ATOM 650 N N . TYR A 1 86 ? 2.695 -3.373 -2.062 1.00 98.75 86 TYR A N 1
ATOM 651 C CA . TYR A 1 86 ? 3.291 -3.610 -3.359 1.00 98.75 86 TYR A CA 1
ATOM 652 C C . TYR A 1 86 ? 3.819 -5.041 -3.446 1.00 98.75 86 TYR A C 1
ATOM 654 O O . TYR A 1 86 ? 4.602 -5.450 -2.588 1.00 98.75 86 TYR A O 1
ATOM 662 N N . LEU A 1 87 ? 3.438 -5.767 -4.497 1.00 98.31 87 LEU A N 1
ATOM 663 C CA . LEU A 1 87 ? 4.042 -7.037 -4.891 1.00 98.31 87 LEU A CA 1
ATOM 664 C C . LEU A 1 87 ? 4.424 -6.991 -6.370 1.00 98.31 87 LEU A C 1
ATOM 666 O O . LEU A 1 87 ? 3.577 -6.823 -7.240 1.00 98.31 87 LEU A O 1
ATOM 670 N N . GLY A 1 88 ? 5.710 -7.149 -6.651 1.00 97.44 88 GLY A N 1
ATOM 671 C CA . GLY A 1 88 ? 6.237 -7.290 -8.001 1.00 97.44 88 GLY A CA 1
ATOM 672 C C . GLY A 1 88 ? 6.774 -8.694 -8.215 1.00 97.44 88 GLY A C 1
ATOM 673 O O . GLY A 1 88 ? 7.547 -9.183 -7.389 1.00 97.44 88 GLY A O 1
ATOM 674 N N . ASP A 1 89 ? 6.403 -9.330 -9.321 1.00 96.69 89 ASP A N 1
ATOM 675 C CA . ASP A 1 89 ? 6.923 -10.644 -9.688 1.00 96.69 89 ASP A CA 1
ATOM 676 C C . ASP A 1 89 ? 8.305 -10.527 -10.328 1.00 96.69 89 ASP A C 1
ATOM 678 O O . ASP A 1 89 ? 8.615 -9.552 -11.027 1.00 96.69 89 ASP A O 1
ATOM 682 N N . ALA A 1 90 ? 9.127 -11.555 -10.114 1.00 95.38 90 ALA A N 1
ATOM 683 C CA . ALA A 1 90 ? 10.384 -11.710 -10.827 1.00 95.38 90 ALA A CA 1
ATOM 684 C C . ALA A 1 90 ? 10.091 -12.051 -12.294 1.00 95.38 90 ALA A C 1
ATOM 686 O O . ALA A 1 90 ? 9.545 -13.110 -12.599 1.00 95.38 90 ALA A O 1
ATOM 687 N N . ALA A 1 91 ? 10.445 -11.149 -13.201 1.00 92.12 91 ALA A N 1
ATOM 688 C CA . ALA A 1 91 ? 10.228 -11.321 -14.626 1.00 92.12 91 ALA A CA 1
ATOM 689 C C . ALA A 1 91 ? 11.202 -10.440 -15.407 1.00 92.12 91 ALA A C 1
ATOM 691 O O . ALA A 1 91 ? 11.419 -9.283 -15.058 1.00 92.12 91 ALA A O 1
ATOM 692 N N . ALA A 1 92 ? 11.741 -10.953 -16.516 1.00 85.19 92 ALA A N 1
ATOM 693 C CA . ALA A 1 92 ? 12.512 -10.126 -17.445 1.00 85.19 92 ALA A CA 1
ATOM 694 C C . ALA A 1 92 ? 11.612 -9.098 -18.161 1.00 85.19 92 ALA A C 1
ATOM 696 O O . ALA A 1 92 ? 12.036 -7.976 -18.434 1.00 85.19 92 ALA A O 1
ATOM 697 N N . LYS A 1 93 ? 10.363 -9.489 -18.460 1.00 84.94 93 LYS A N 1
ATOM 698 C CA . LYS A 1 93 ? 9.266 -8.649 -18.963 1.00 84.94 93 LYS A CA 1
ATOM 699 C C . LYS A 1 93 ? 7.913 -9.260 -18.544 1.00 84.94 93 LYS A C 1
ATOM 701 O O . LYS A 1 93 ? 7.838 -10.482 -18.438 1.00 84.94 93 LYS A O 1
ATOM 706 N N . PRO A 1 94 ? 6.844 -8.458 -18.399 1.00 86.69 94 PRO A N 1
ATOM 707 C CA . PRO A 1 94 ? 6.865 -6.997 -18.359 1.00 86.69 94 PRO A CA 1
ATOM 708 C C . PRO A 1 94 ? 7.585 -6.484 -17.106 1.00 86.69 94 PRO A C 1
ATOM 710 O O . PRO A 1 94 ? 7.578 -7.147 -16.072 1.00 86.69 94 PRO A O 1
ATOM 713 N N . SER A 1 95 ? 8.216 -5.311 -17.195 1.00 90.88 95 SER A N 1
ATOM 714 C CA . SER A 1 95 ? 8.854 -4.708 -16.024 1.00 90.88 95 SER A CA 1
ATOM 715 C C . SER A 1 95 ? 7.814 -4.188 -15.034 1.00 90.88 95 SER A C 1
ATOM 717 O O . SER A 1 95 ? 6.690 -3.820 -15.400 1.00 90.88 95 SER A O 1
ATOM 719 N N . GLN A 1 96 ? 8.221 -4.164 -13.771 1.00 96.56 96 GLN A N 1
ATOM 720 C CA . GLN A 1 96 ? 7.435 -3.694 -12.640 1.00 96.56 96 GLN A CA 1
ATOM 721 C C . GLN A 1 96 ? 7.083 -2.206 -12.743 1.00 96.56 96 GLN A C 1
ATOM 723 O O . GLN A 1 96 ? 7.855 -1.401 -13.274 1.00 96.56 96 GLN A O 1
ATOM 728 N N . ARG A 1 97 ? 5.900 -1.840 -12.237 1.00 97.00 97 ARG A N 1
ATOM 729 C CA . ARG A 1 97 ? 5.372 -0.469 -12.315 1.00 97.00 97 ARG A CA 1
ATOM 730 C C . ARG A 1 97 ? 5.773 0.383 -11.118 1.00 97.00 97 ARG A C 1
ATOM 732 O O . ARG A 1 97 ? 5.944 -0.136 -10.015 1.00 97.00 97 ARG A O 1
ATOM 739 N N . ASN A 1 98 ? 5.832 1.698 -11.313 1.00 98.12 98 ASN A N 1
ATOM 740 C CA . ASN A 1 98 ? 5.872 2.658 -10.212 1.00 98.12 98 ASN A CA 1
ATOM 741 C C . ASN A 1 98 ? 4.452 3.121 -9.888 1.00 98.12 98 ASN A C 1
ATOM 743 O O . ASN A 1 98 ? 3.663 3.387 -10.795 1.00 98.12 98 ASN A O 1
ATOM 747 N N . TRP A 1 99 ? 4.167 3.288 -8.602 1.00 98.56 99 TRP A N 1
ATOM 748 C CA . TRP A 1 99 ? 2.875 3.763 -8.115 1.00 98.56 99 TRP A CA 1
ATOM 749 C C . TRP A 1 99 ? 3.047 4.982 -7.229 1.00 98.56 99 TRP A C 1
ATOM 751 O O . TRP A 1 99 ? 4.024 5.084 -6.493 1.00 98.56 99 TRP A O 1
ATOM 761 N N . VAL A 1 100 ? 2.075 5.882 -7.269 1.00 98.62 100 VAL A N 1
ATOM 762 C CA . VAL A 1 100 ? 1.914 6.950 -6.284 1.00 98.62 100 VAL A CA 1
ATOM 763 C C . VAL A 1 100 ? 0.545 6.795 -5.646 1.00 98.62 100 VAL A C 1
ATOM 765 O O . VAL A 1 100 ? -0.439 6.571 -6.348 1.00 98.62 100 VAL A O 1
ATOM 768 N N . VAL A 1 101 ? 0.488 6.933 -4.326 1.00 98.62 101 VAL A N 1
ATOM 769 C CA . VAL A 1 101 ? -0.747 7.070 -3.550 1.00 98.62 101 VAL A CA 1
ATOM 770 C C . VAL A 1 101 ? -0.637 8.364 -2.757 1.00 98.62 101 VAL A C 1
ATOM 772 O O . VAL A 1 101 ? 0.379 8.601 -2.106 1.00 98.62 101 VAL A O 1
ATOM 775 N N . LYS A 1 102 ? -1.646 9.230 -2.828 1.00 97.19 102 LYS A N 1
ATOM 776 C CA . LYS A 1 102 ? -1.626 10.536 -2.156 1.00 97.19 102 LYS A CA 1
ATOM 777 C C . LYS A 1 102 ? -3.002 10.947 -1.660 1.00 97.19 102 LYS A C 1
ATOM 779 O O . LYS A 1 102 ? -4.006 10.380 -2.089 1.00 97.19 102 LYS A O 1
ATOM 784 N N . ASP A 1 103 ? -3.023 11.944 -0.782 1.00 95.25 103 ASP A N 1
ATOM 785 C CA . ASP A 1 103 ? -4.249 12.520 -0.217 1.00 95.25 103 ASP A CA 1
ATOM 786 C C . ASP A 1 103 ? -5.173 11.445 0.381 1.00 95.25 103 ASP A C 1
ATOM 788 O O . ASP A 1 103 ? -6.386 11.426 0.165 1.00 95.25 103 ASP A O 1
ATOM 792 N N . ILE A 1 104 ? -4.567 10.508 1.117 1.00 97.00 104 ILE A N 1
ATOM 793 C CA . ILE A 1 104 ? -5.290 9.454 1.825 1.00 97.00 104 ILE A CA 1
ATOM 794 C C . ILE A 1 104 ? -6.187 10.124 2.859 1.00 97.00 104 ILE A C 1
ATOM 796 O O . ILE A 1 104 ? -5.735 10.958 3.639 1.00 97.00 104 ILE A O 1
ATOM 800 N N . SER A 1 105 ? -7.463 9.764 2.878 1.00 94.94 105 SER A N 1
ATOM 801 C CA . SER A 1 105 ? -8.412 10.294 3.846 1.00 94.94 105 SER A CA 1
ATOM 802 C C . SER A 1 105 ? -9.370 9.224 4.335 1.00 94.94 105 SER A C 1
ATOM 804 O O . SER A 1 105 ? -9.813 8.353 3.580 1.00 94.94 105 SER A O 1
ATOM 806 N N . VAL A 1 106 ? -9.707 9.321 5.617 1.00 92.62 106 VAL A N 1
ATOM 807 C CA . VAL A 1 106 ? -10.787 8.559 6.233 1.00 92.62 106 VAL A CA 1
ATOM 808 C C . VAL A 1 106 ? -11.849 9.558 6.658 1.00 92.62 106 VAL A C 1
ATOM 810 O O . VAL A 1 106 ? -11.613 10.4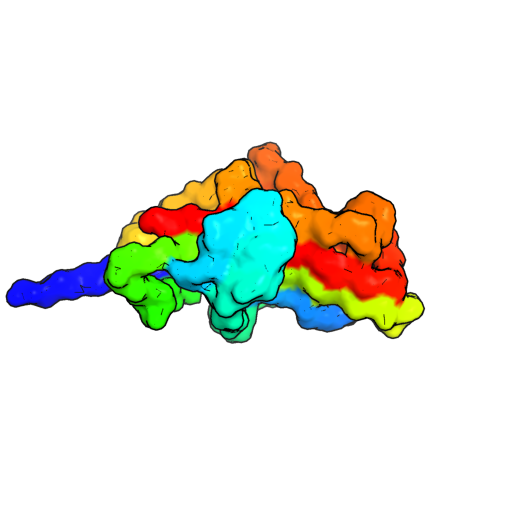38 7.482 1.00 92.62 106 VAL A O 1
ATOM 813 N N . SER A 1 107 ? -13.026 9.455 6.049 1.00 87.25 107 SER A N 1
ATOM 814 C CA . SER A 1 107 ? -14.172 10.279 6.431 1.00 87.25 107 SER A CA 1
ATOM 815 C C . SER A 1 107 ? -14.930 9.659 7.585 1.00 87.25 107 SER A C 1
ATOM 817 O O . SER A 1 107 ? -15.082 8.444 7.634 1.00 87.25 107 SER A O 1
ATOM 819 N N . LYS A 1 108 ? -15.396 10.509 8.498 1.00 75.25 108 LYS A N 1
ATOM 820 C CA . LYS A 1 108 ? -16.314 10.193 9.586 1.00 75.25 108 LYS A CA 1
ATOM 821 C C . LYS A 1 108 ? -17.588 10.991 9.299 1.00 75.25 108 LYS A C 1
ATOM 823 O O . LYS A 1 108 ? -17.620 12.212 9.441 1.00 75.25 108 LYS A O 1
ATOM 828 N N . ASP A 1 109 ? -18.608 10.308 8.790 1.00 69.69 109 ASP A N 1
ATOM 829 C CA . ASP A 1 109 ? -19.870 10.910 8.335 1.00 69.69 109 ASP A CA 1
ATOM 830 C C . ASP A 1 109 ? -19.677 11.926 7.183 1.00 69.69 109 ASP A C 1
ATOM 832 O O . ASP A 1 109 ? -19.284 11.528 6.087 1.00 69.69 109 ASP A O 1
ATOM 836 N N . LYS A 1 110 ? -19.963 13.226 7.384 1.00 66.94 110 LYS A N 1
ATOM 837 C CA . LYS A 1 110 ? -19.818 14.274 6.344 1.00 66.94 110 LYS A CA 1
ATOM 838 C C . LYS A 1 110 ? -18.441 14.953 6.318 1.00 66.94 110 LYS A C 1
ATOM 840 O O . LYS A 1 110 ? -18.224 15.817 5.472 1.00 66.94 110 LYS A O 1
ATOM 845 N N . GLN A 1 111 ? -17.533 14.612 7.231 1.00 76.12 111 GLN A N 1
ATOM 846 C CA . GLN A 1 111 ? -16.221 15.256 7.342 1.00 76.12 111 GLN A CA 1
ATOM 847 C C . GLN A 1 111 ? -15.115 14.269 6.971 1.00 76.12 111 GLN A C 1
ATOM 849 O O . GLN A 1 111 ? -15.051 13.166 7.511 1.00 76.12 111 GLN A O 1
ATOM 854 N N . ALA A 1 112 ? -14.256 14.658 6.028 1.00 83.00 112 ALA A N 1
ATOM 855 C CA . ALA A 1 112 ? -13.078 13.893 5.641 1.00 83.00 112 ALA A CA 1
ATOM 856 C C . ALA A 1 112 ? -11.862 14.356 6.446 1.00 83.00 112 ALA A C 1
ATOM 858 O O . ALA A 1 112 ? -11.520 15.537 6.409 1.00 83.00 112 ALA A O 1
ATOM 859 N N . THR A 1 113 ? -11.196 13.427 7.129 1.00 90.81 113 THR A N 1
ATOM 860 C CA . THR A 1 113 ? -9.902 13.689 7.762 1.00 90.81 113 THR A CA 1
ATOM 861 C C . THR A 1 113 ? -8.808 13.182 6.837 1.00 90.81 113 THR A C 1
ATOM 863 O O . THR A 1 113 ? -8.758 11.990 6.523 1.00 90.81 113 THR A O 1
ATOM 866 N N . VAL A 1 114 ? -7.946 14.089 6.378 1.00 92.31 114 VAL A N 1
ATOM 867 C CA . VAL A 1 114 ? -6.744 13.722 5.623 1.00 92.31 114 VAL A CA 1
ATOM 868 C C . VAL A 1 114 ? -5.740 13.105 6.585 1.00 92.31 114 VAL A C 1
ATOM 870 O O . VAL A 1 114 ? -5.449 13.672 7.635 1.00 92.31 114 VAL A O 1
ATOM 873 N 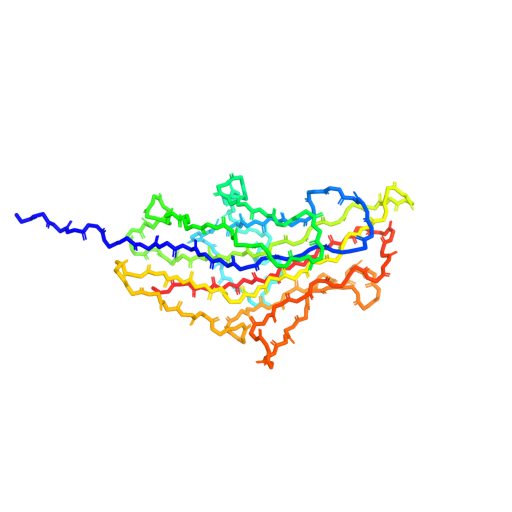N . ILE A 1 115 ? -5.220 11.946 6.207 1.00 93.88 115 ILE A N 1
ATOM 874 C CA . ILE A 1 115 ? -4.160 11.243 6.911 1.00 93.88 115 ILE A CA 1
ATOM 875 C C . ILE A 1 115 ? -2.820 11.789 6.398 1.00 93.88 115 ILE A C 1
ATOM 877 O O . ILE A 1 115 ? -2.560 11.721 5.188 1.00 93.88 115 ILE A O 1
ATOM 881 N N . PRO A 1 116 ? -1.959 12.325 7.278 1.00 95.50 116 PRO A N 1
ATOM 882 C CA . PRO A 1 116 ? -0.579 12.619 6.933 1.00 95.50 116 PRO A CA 1
ATOM 883 C C . PRO A 1 116 ? 0.149 11.337 6.521 1.00 95.50 116 PRO A C 1
ATOM 885 O O . PRO A 1 116 ? 0.175 10.355 7.257 1.00 95.50 116 PRO A O 1
ATOM 888 N N . VAL A 1 117 ? 0.807 11.329 5.362 1.00 96.06 117 VAL A N 1
ATOM 889 C CA . VAL A 1 117 ? 1.590 10.158 4.918 1.00 96.06 117 VAL A CA 1
ATOM 890 C C . VAL A 1 117 ? 2.785 9.847 5.818 1.00 96.06 117 VAL A C 1
ATOM 892 O O . VAL A 1 117 ? 3.373 8.778 5.705 1.00 96.06 117 VAL A O 1
ATOM 895 N N . THR A 1 118 ? 3.157 10.770 6.703 1.00 96.38 118 THR A N 1
ATOM 896 C CA . THR A 1 118 ? 4.159 10.554 7.753 1.00 96.38 118 THR A CA 1
ATOM 897 C C . THR A 1 118 ? 3.679 9.620 8.858 1.00 96.38 118 THR A C 1
ATOM 899 O O . THR A 1 118 ? 4.517 9.088 9.576 1.00 96.38 118 THR A O 1
ATOM 902 N N . ASP A 1 119 ? 2.369 9.394 8.967 1.00 96.25 119 ASP A N 1
ATOM 903 C CA . ASP A 1 119 ? 1.777 8.490 9.958 1.00 96.25 119 ASP A CA 1
ATOM 904 C C . ASP A 1 119 ? 1.745 7.037 9.443 1.00 96.25 119 ASP A C 1
ATOM 906 O O . ASP A 1 119 ? 1.464 6.100 10.190 1.00 96.25 119 ASP A O 1
ATOM 910 N N . LEU A 1 120 ? 2.057 6.827 8.156 1.00 97.75 120 LEU A N 1
ATOM 911 C CA . LEU A 1 120 ? 2.273 5.499 7.590 1.00 97.75 120 LEU A CA 1
ATOM 912 C C . LEU A 1 120 ? 3.631 4.954 8.033 1.00 97.75 120 LEU A C 1
ATOM 914 O O . LEU A 1 120 ? 4.669 5.592 7.861 1.00 97.75 120 LEU A O 1
ATOM 918 N N . THR A 1 121 ? 3.640 3.704 8.478 1.00 98.38 121 THR A N 1
ATOM 919 C CA . THR A 1 121 ? 4.864 2.919 8.625 1.00 98.38 121 THR A CA 1
ATOM 920 C C . THR A 1 121 ? 5.194 2.245 7.298 1.00 98.38 121 THR A C 1
ATOM 922 O O . THR A 1 121 ? 4.407 1.453 6.776 1.00 98.38 121 THR A O 1
ATOM 925 N N . VAL A 1 122 ? 6.355 2.581 6.732 1.00 98.44 122 VAL A N 1
ATOM 926 C CA . VAL A 1 122 ? 6.851 2.001 5.480 1.00 98.44 122 VAL A CA 1
ATOM 927 C C . VAL A 1 122 ? 7.843 0.883 5.775 1.00 98.44 122 VAL A C 1
ATOM 929 O O . VAL A 1 122 ? 8.862 1.104 6.422 1.00 98.44 122 VAL A O 1
ATOM 932 N N . LEU A 1 123 ? 7.571 -0.300 5.228 1.00 98.69 123 LEU A N 1
ATOM 933 C CA . LEU A 1 123 ? 8.410 -1.487 5.340 1.00 98.69 123 LEU A CA 1
ATOM 934 C C . LEU A 1 123 ? 8.779 -1.959 3.937 1.00 98.69 123 LEU A C 1
ATOM 936 O O . LEU A 1 123 ? 7.930 -2.419 3.177 1.00 98.69 123 LEU A O 1
ATOM 940 N N . ASN A 1 124 ? 10.053 -1.837 3.583 1.00 98.56 124 ASN A N 1
ATOM 941 C CA . ASN A 1 124 ? 10.584 -2.331 2.317 1.00 98.56 124 ASN A CA 1
ATOM 942 C C . ASN A 1 124 ? 11.345 -3.628 2.574 1.00 98.56 124 ASN A C 1
ATOM 944 O O . ASN A 1 124 ? 12.192 -3.670 3.466 1.00 98.56 124 ASN A O 1
ATOM 948 N N . SER A 1 125 ? 11.060 -4.680 1.804 1.00 98.25 125 SER A N 1
ATOM 949 C CA . SER A 1 125 ? 11.802 -5.930 1.940 1.00 98.25 125 SER A CA 1
ATOM 950 C C . SER A 1 125 ? 13.284 -5.706 1.623 1.00 98.25 125 SER A C 1
ATOM 952 O O . SER A 1 125 ? 13.598 -5.133 0.577 1.00 98.25 125 SER A O 1
ATOM 954 N N . PRO A 1 126 ? 14.216 -6.207 2.455 1.00 96.88 126 PRO A N 1
ATOM 955 C CA . PRO A 1 126 ? 15.647 -6.115 2.168 1.00 96.88 126 PRO A CA 1
ATOM 956 C C . PRO A 1 126 ? 16.055 -6.941 0.938 1.00 96.88 126 PRO A C 1
ATOM 958 O O . PRO A 1 126 ? 17.171 -6.811 0.453 1.00 96.88 126 PRO A O 1
ATOM 961 N N . LYS A 1 127 ? 15.158 -7.802 0.433 1.00 97.19 127 LYS A N 1
ATOM 962 C CA . LYS A 1 127 ? 15.352 -8.596 -0.788 1.00 97.19 127 LYS A CA 1
ATOM 963 C C . LYS A 1 127 ? 14.942 -7.850 -2.061 1.00 97.19 127 LYS A C 1
ATOM 965 O O . LYS A 1 127 ? 15.090 -8.405 -3.147 1.00 97.19 127 LYS A O 1
ATOM 970 N N . ASN A 1 128 ? 14.381 -6.646 -1.937 1.00 98.06 128 ASN A N 1
ATOM 971 C CA . ASN A 1 128 ? 14.051 -5.822 -3.092 1.00 98.06 128 ASN A CA 1
ATOM 972 C C . ASN A 1 128 ? 15.317 -5.474 -3.878 1.00 98.06 128 ASN A C 1
ATOM 974 O O . ASN A 1 128 ? 16.415 -5.419 -3.324 1.00 98.06 128 ASN A O 1
ATOM 978 N N . ASN A 1 129 ? 15.147 -5.180 -5.170 1.00 96.38 129 ASN A N 1
ATOM 979 C CA . ASN A 1 129 ? 16.218 -4.573 -5.951 1.00 96.38 129 ASN A CA 1
ATOM 980 C C . ASN A 1 129 ? 16.688 -3.285 -5.259 1.00 96.38 129 ASN A C 1
ATOM 982 O O . ASN A 1 129 ? 15.872 -2.567 -4.675 1.00 96.38 129 ASN A O 1
ATOM 986 N N . GLU A 1 130 ? 17.981 -2.975 -5.334 1.00 96.25 130 GLU A N 1
ATOM 987 C CA . GLU A 1 130 ? 18.530 -1.793 -4.670 1.00 96.25 130 GLU A CA 1
ATOM 988 C C . GLU A 1 130 ? 17.744 -0.534 -5.066 1.00 96.25 130 GLU A C 1
ATOM 990 O O . GLU A 1 130 ? 17.412 -0.322 -6.233 1.00 96.25 130 GLU A O 1
ATOM 995 N N . GLY A 1 131 ? 17.376 0.286 -4.081 1.00 95.88 131 GLY A N 1
ATOM 996 C CA . GLY A 1 131 ? 16.580 1.493 -4.294 1.00 95.88 131 GLY A CA 1
ATOM 997 C C . GLY A 1 131 ? 15.097 1.261 -4.619 1.00 95.88 131 GLY A C 1
ATOM 998 O O . GLY A 1 131 ? 14.370 2.254 -4.747 1.00 95.88 131 GLY A O 1
ATOM 999 N N . ALA A 1 132 ? 14.630 0.012 -4.730 1.00 97.94 132 ALA A N 1
ATOM 1000 C CA . ALA A 1 132 ? 13.222 -0.298 -4.937 1.00 97.94 132 ALA A CA 1
ATOM 1001 C C . ALA A 1 132 ? 12.435 -0.335 -3.616 1.00 97.94 132 ALA A C 1
ATOM 1003 O O . ALA A 1 132 ? 12.845 -0.960 -2.636 1.00 97.94 132 ALA A O 1
ATOM 1004 N N . GLY A 1 133 ? 11.283 0.335 -3.586 1.00 98.56 133 GLY A N 1
ATOM 1005 C CA . GLY A 1 133 ? 10.452 0.421 -2.388 1.00 98.56 133 GLY A CA 1
ATOM 1006 C C . GLY A 1 133 ? 9.546 1.645 -2.334 1.00 98.56 133 GLY A C 1
ATOM 1007 O O . GLY A 1 133 ? 9.642 2.557 -3.162 1.00 98.56 133 GLY A O 1
ATOM 1008 N N . TRP A 1 134 ? 8.678 1.671 -1.322 1.00 98.56 134 TRP A N 1
ATOM 1009 C CA . TRP A 1 134 ? 7.892 2.841 -0.944 1.00 98.56 134 TRP A CA 1
ATOM 1010 C C . TRP A 1 134 ? 8.794 3.941 -0.381 1.00 98.56 134 TRP A C 1
ATOM 1012 O O . TRP A 1 134 ? 9.725 3.681 0.385 1.00 98.56 134 TRP A O 1
ATOM 1022 N N . ARG A 1 135 ? 8.485 5.184 -0.748 1.00 98.31 135 ARG A N 1
ATOM 1023 C CA . ARG A 1 135 ? 9.148 6.404 -0.280 1.00 98.31 135 ARG A CA 1
ATOM 1024 C C . ARG A 1 135 ? 8.094 7.415 0.146 1.00 98.31 135 ARG A C 1
ATOM 1026 O O . ARG A 1 135 ? 7.166 7.677 -0.616 1.00 98.31 135 ARG A O 1
ATOM 1033 N N . ILE A 1 136 ? 8.256 7.998 1.329 1.00 98.06 136 ILE A N 1
ATOM 1034 C CA . ILE A 1 136 ? 7.386 9.071 1.820 1.00 98.06 136 ILE A CA 1
ATOM 1035 C C . ILE A 1 136 ? 7.810 10.396 1.181 1.00 98.06 136 ILE A C 1
ATOM 1037 O O . ILE A 1 136 ? 8.982 10.770 1.225 1.00 98.06 136 ILE A O 1
ATOM 1041 N N . ASN A 1 137 ? 6.847 11.134 0.636 1.00 97.19 137 ASN A N 1
ATOM 1042 C CA . ASN A 1 137 ? 7.006 12.520 0.225 1.00 97.19 137 ASN A CA 1
ATOM 1043 C C . ASN A 1 137 ? 6.034 13.407 1.013 1.00 97.19 137 ASN A C 1
ATOM 1045 O O . ASN A 1 137 ? 4.853 13.548 0.695 1.00 97.19 137 ASN A O 1
ATOM 1049 N N . LYS A 1 138 ? 6.577 14.028 2.057 1.00 94.06 138 LYS A N 1
ATOM 1050 C CA . LYS A 1 138 ? 5.860 14.927 2.968 1.00 94.06 138 LYS A CA 1
ATOM 1051 C C . LYS A 1 138 ? 5.432 16.249 2.320 1.00 94.06 138 LYS A C 1
ATOM 1053 O O . LYS A 1 138 ? 4.454 16.836 2.762 1.00 94.06 138 LYS A O 1
ATOM 1058 N N . ASN A 1 139 ? 6.094 16.690 1.248 1.00 93.69 139 ASN A N 1
ATOM 1059 C CA . ASN A 1 139 ? 5.799 17.986 0.622 1.00 93.69 139 ASN A CA 1
ATOM 1060 C C . ASN A 1 139 ? 4.489 17.979 -0.178 1.00 93.69 139 ASN A C 1
ATOM 1062 O O . ASN A 1 139 ? 3.905 19.031 -0.408 1.00 93.69 139 ASN A O 1
ATOM 1066 N N . ASN A 1 140 ? 4.035 16.809 -0.630 1.00 92.94 140 ASN A N 1
ATOM 1067 C CA . ASN A 1 140 ? 2.816 16.659 -1.430 1.00 92.94 140 ASN A CA 1
ATOM 1068 C C . ASN A 1 140 ? 1.866 15.581 -0.878 1.00 92.94 140 ASN A C 1
ATOM 1070 O O . ASN A 1 140 ? 1.045 15.058 -1.634 1.00 92.94 140 ASN A O 1
ATOM 1074 N N . ASN A 1 141 ? 2.027 15.239 0.405 1.00 96.00 141 ASN A N 1
ATOM 1075 C CA . ASN A 1 141 ? 1.273 14.218 1.129 1.00 96.00 141 ASN A CA 1
ATOM 1076 C C . ASN A 1 141 ? 1.087 12.909 0.334 1.00 96.00 141 ASN A C 1
ATOM 1078 O O . ASN A 1 141 ? -0.035 12.436 0.134 1.00 96.00 141 ASN A O 1
ATOM 1082 N N . SER A 1 142 ? 2.193 12.344 -0.168 1.00 98.06 142 SER A N 1
ATOM 1083 C CA . SER A 1 142 ? 2.177 11.120 -0.976 1.00 98.06 142 SER A CA 1
ATOM 1084 C C . SER A 1 142 ? 3.187 10.068 -0.528 1.00 98.06 142 SER A C 1
ATOM 1086 O O . SER A 1 142 ? 4.223 10.377 0.060 1.00 98.06 142 SER A O 1
ATOM 1088 N N . ILE A 1 143 ? 2.898 8.814 -0.864 1.00 98.56 143 ILE A N 1
ATOM 1089 C CA . ILE A 1 143 ? 3.877 7.734 -0.931 1.00 98.56 143 ILE A CA 1
ATOM 1090 C C . ILE A 1 143 ? 4.087 7.337 -2.392 1.00 98.56 143 ILE A C 1
ATOM 1092 O O . ILE A 1 143 ? 3.139 7.262 -3.174 1.00 98.56 143 ILE A O 1
ATOM 1096 N N . GLY A 1 144 ? 5.337 7.085 -2.768 1.00 98.38 144 GLY A N 1
ATOM 1097 C CA . GLY A 1 144 ? 5.705 6.623 -4.103 1.00 98.38 144 GLY A CA 1
ATOM 1098 C C . GLY A 1 144 ? 6.462 5.306 -4.038 1.00 98.38 144 GLY A C 1
ATOM 1099 O O . GLY A 1 144 ? 7.519 5.251 -3.413 1.00 98.38 144 GLY A O 1
ATOM 1100 N N . PHE A 1 145 ? 5.950 4.260 -4.683 1.00 98.56 145 PHE A N 1
ATOM 1101 C CA . PHE A 1 145 ? 6.708 3.039 -4.911 1.00 98.56 145 PHE A CA 1
ATOM 1102 C C . PHE A 1 145 ? 7.568 3.233 -6.152 1.00 98.56 145 PHE A C 1
ATOM 1104 O O . PHE A 1 145 ? 7.063 3.471 -7.255 1.00 98.56 145 PHE A O 1
ATOM 1111 N N . VAL A 1 146 ? 8.876 3.110 -5.972 1.00 98.06 146 VAL A N 1
ATOM 1112 C CA . VAL A 1 146 ? 9.847 3.120 -7.061 1.00 98.06 146 VAL A CA 1
ATOM 1113 C C . VAL A 1 146 ? 10.270 1.680 -7.304 1.00 98.06 146 VAL A C 1
ATOM 1115 O O . VAL A 1 146 ? 10.852 1.073 -6.420 1.00 98.06 146 VAL A O 1
ATOM 1118 N N . SER A 1 147 ? 10.009 1.133 -8.492 1.00 96.50 147 SER A N 1
ATOM 1119 C CA . SER A 1 147 ? 10.448 -0.228 -8.852 1.00 96.50 147 SER A CA 1
ATOM 1120 C C . SER A 1 147 ? 11.946 -0.324 -9.110 1.00 96.50 147 SER A C 1
ATOM 1122 O O . SER A 1 147 ? 12.512 -1.410 -9.097 1.00 96.50 147 SER A O 1
ATOM 1124 N N . ASN A 1 148 ? 12.578 0.804 -9.438 1.00 95.38 148 ASN A N 1
ATOM 1125 C CA . ASN A 1 148 ? 13.940 0.864 -9.956 1.00 95.38 148 ASN A CA 1
ATOM 1126 C C . ASN A 1 148 ? 14.207 -0.160 -11.081 1.00 95.38 148 ASN A C 1
ATOM 1128 O O . ASN A 1 148 ? 15.256 -0.796 -11.118 1.00 95.38 148 ASN A O 1
ATOM 1132 N N . ARG A 1 149 ? 13.225 -0.354 -11.980 1.00 91.56 149 ARG A N 1
ATOM 1133 C CA . ARG A 1 149 ? 13.284 -1.335 -13.082 1.00 91.56 149 ARG A CA 1
ATOM 1134 C C . ARG A 1 149 ? 13.563 -2.768 -12.600 1.00 91.56 149 ARG A C 1
ATOM 1136 O O . ARG A 1 149 ? 14.179 -3.539 -13.331 1.00 91.56 149 ARG A O 1
ATOM 1143 N N . SER A 1 150 ? 13.121 -3.110 -11.387 1.00 94.00 150 SER A N 1
ATOM 1144 C CA . SER A 1 150 ? 13.334 -4.430 -10.796 1.00 94.00 150 SER A CA 1
ATOM 1145 C C . SER A 1 150 ? 12.850 -5.544 -11.727 1.00 94.00 150 SER A C 1
ATOM 1147 O O . SER A 1 150 ? 11.731 -5.497 -12.247 1.00 94.00 150 SER A O 1
ATOM 1149 N N . LEU A 1 151 ? 13.716 -6.542 -11.913 1.00 94.00 151 LEU A N 1
ATOM 1150 C CA . LEU A 1 151 ? 13.417 -7.809 -12.590 1.00 94.00 151 LEU A CA 1
ATOM 1151 C C . LEU A 1 151 ? 13.311 -8.973 -11.594 1.00 94.00 151 LEU A C 1
ATOM 1153 O O . LEU A 1 151 ? 13.033 -10.105 -11.987 1.00 94.00 151 LEU A O 1
ATOM 1157 N N . ILE A 1 152 ? 13.542 -8.700 -10.309 1.00 95.75 152 ILE A N 1
ATOM 1158 C CA . ILE A 1 152 ? 13.421 -9.660 -9.212 1.00 95.75 152 ILE A CA 1
ATOM 1159 C C . ILE A 1 152 ? 12.162 -9.365 -8.406 1.00 95.75 152 ILE A C 1
ATOM 1161 O O . ILE A 1 152 ? 11.571 -8.289 -8.519 1.00 95.75 152 ILE A O 1
ATOM 1165 N N . LYS A 1 153 ? 11.763 -10.311 -7.554 1.00 97.38 153 LYS A N 1
ATOM 1166 C CA . LYS A 1 153 ? 10.601 -10.121 -6.691 1.00 97.38 153 LYS A CA 1
ATOM 1167 C C . LYS A 1 153 ? 10.759 -8.845 -5.861 1.00 97.38 153 LYS A C 1
ATOM 1169 O O . LYS A 1 153 ? 11.836 -8.568 -5.338 1.00 97.38 153 LYS A O 1
ATOM 1174 N N . SER A 1 154 ? 9.691 -8.068 -5.749 1.00 98.25 154 SER A N 1
ATOM 1175 C CA . SER A 1 154 ? 9.647 -6.909 -4.863 1.00 98.25 154 SER A CA 1
ATOM 1176 C C . SER A 1 154 ? 8.449 -6.989 -3.941 1.00 98.25 154 SER A C 1
ATOM 1178 O O . SER A 1 154 ? 7.366 -7.405 -4.340 1.00 98.25 154 SER A O 1
ATOM 1180 N N . GLU A 1 155 ? 8.664 -6.602 -2.696 1.00 98.50 155 GLU A N 1
ATOM 1181 C CA . GLU A 1 155 ? 7.651 -6.559 -1.662 1.00 98.50 155 GLU A CA 1
ATOM 1182 C C . GLU A 1 155 ? 7.881 -5.328 -0.795 1.00 98.50 155 GLU A C 1
ATOM 1184 O O . GLU A 1 155 ? 8.964 -5.129 -0.235 1.00 98.50 155 GLU A O 1
ATOM 1189 N N . SER A 1 156 ? 6.841 -4.512 -0.673 1.00 98.81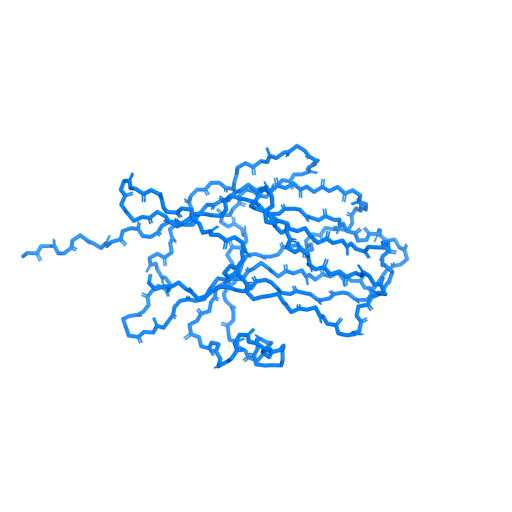 156 SER A N 1
ATOM 1190 C CA . SER A 1 156 ? 6.846 -3.373 0.233 1.00 98.81 156 SER A CA 1
ATOM 1191 C C . SER A 1 156 ? 5.454 -3.097 0.767 1.00 98.81 156 SER A C 1
ATOM 1193 O O . SER A 1 156 ? 4.452 -3.286 0.080 1.00 98.81 156 SER A O 1
ATOM 1195 N N . TRP A 1 157 ? 5.396 -2.564 1.976 1.00 98.88 157 TRP A N 1
ATOM 1196 C CA . TRP A 1 157 ? 4.166 -2.225 2.670 1.00 98.88 157 TRP A CA 1
ATOM 1197 C C . TRP A 1 157 ? 4.216 -0.772 3.131 1.00 98.88 157 TRP A C 1
ATOM 1199 O O . TRP A 1 157 ? 5.257 -0.294 3.576 1.00 98.88 157 TRP A O 1
ATOM 1209 N N . ALA A 1 158 ? 3.092 -0.072 3.027 1.00 98.75 158 ALA A N 1
ATOM 1210 C CA . ALA A 1 158 ? 2.843 1.165 3.751 1.00 98.75 158 ALA A CA 1
ATOM 1211 C C . ALA A 1 158 ? 1.582 0.952 4.589 1.00 98.75 158 ALA A C 1
ATOM 1213 O O . ALA A 1 158 ? 0.501 0.775 4.026 1.00 98.75 158 ALA A O 1
ATOM 1214 N N . VAL A 1 159 ? 1.734 0.894 5.911 1.00 98.62 159 VAL A N 1
ATOM 1215 C CA . VAL A 1 159 ? 0.689 0.467 6.851 1.00 98.62 159 VAL A CA 1
ATOM 1216 C C . VAL A 1 159 ? 0.356 1.602 7.805 1.00 98.62 159 VAL A C 1
ATOM 1218 O O . VAL A 1 159 ? 1.251 2.278 8.299 1.00 98.62 159 VAL A O 1
ATOM 1221 N N . ILE A 1 160 ? -0.925 1.792 8.099 1.00 96.94 160 ILE A N 1
ATOM 1222 C CA . ILE A 1 160 ? -1.381 2.704 9.146 1.00 96.94 160 ILE A CA 1
ATOM 1223 C C . ILE A 1 160 ? -2.438 2.031 10.014 1.00 96.94 160 ILE A C 1
ATOM 1225 O O . ILE A 1 160 ? -3.290 1.291 9.518 1.00 96.94 160 ILE A O 1
ATOM 1229 N N . LYS A 1 161 ? -2.384 2.307 11.317 1.00 95.00 161 LYS A N 1
ATOM 1230 C CA . LYS A 1 161 ? -3.453 1.992 12.260 1.00 95.00 161 LYS A CA 1
ATOM 1231 C C . LYS A 1 161 ? -4.440 3.159 12.306 1.00 95.00 161 LYS A C 1
ATOM 1233 O O . LYS A 1 161 ? -4.033 4.299 12.487 1.00 95.00 161 LYS A O 1
ATOM 1238 N N . ILE A 1 162 ? -5.724 2.864 12.146 1.00 87.81 162 ILE A N 1
ATOM 1239 C CA . ILE A 1 162 ? -6.816 3.831 12.228 1.00 87.81 162 ILE A CA 1
ATOM 1240 C C . ILE A 1 162 ? -7.538 3.649 13.559 1.00 87.81 162 ILE A C 1
ATOM 1242 O O . ILE A 1 162 ? -8.056 2.563 13.838 1.00 87.81 162 ILE A O 1
ATOM 1246 N N . ASP A 1 163 ? -7.611 4.729 14.331 1.00 71.75 163 ASP A N 1
ATOM 1247 C CA . ASP A 1 163 ? -8.414 4.832 15.554 1.00 71.75 163 ASP A CA 1
ATOM 1248 C C . ASP A 1 163 ? -9.894 5.122 15.234 1.00 71.75 163 ASP A C 1
ATOM 1250 O O . ASP A 1 163 ? -10.196 5.846 14.250 1.00 71.75 163 ASP A O 1
#

Foldseek 3Di:
DDPPQFWKWKKWKKAKDDFDDPDFKWKWKFQQQPDLQDPVSVVPTDIDTPRVVFDHYPHGDIDIGDIHTCSVVDDPPTWMKIKTKGKDAQAPPRWDMKMKIFQIWIDGPPDIDGDQLVQWDKDWDPPQDPPFGWDADRVGRMIMGDNVRDNHITIMMTMHIDD